Protein AF-A0A367R9J4-F1 (afdb_monomer_lite)

Secondary structure (DSSP, 8-state):
---EEEEE-TT-SSSTT-EEEEEEETTTTEEEEEEEEEETTEEEEEEEEEESSHHHHHHHHHHHHHHHHHHHS--

Sequence (75 aa):
MIDLLKEDLKHSEKYKGCDIDVWRDERRKCYLCELYAPVGDKMLLQERHPFSDIPTAIEQTKMQIDKYYSLHYNA

Foldseek 3Di:
DKDKDKDDCCPPPLQNPKIKIWIADPVVCWIWIWIFHDDPPDTDTDDIDTHNDDVCSVVVNVVVSVVVCVVVVVD

Structure (mmCIF, N/CA/C/O backbone):
data_AF-A0A367R9J4-F1
#
_entry.id   AF-A0A367R9J4-F1
#
loop_
_atom_site.group_PDB
_atom_site.id
_atom_site.type_symbol
_atom_site.label_atom_id
_atom_site.label_alt_id
_atom_site.label_comp_id
_atom_site.label_asym_id
_atom_site.label_entity_id
_atom_site.label_s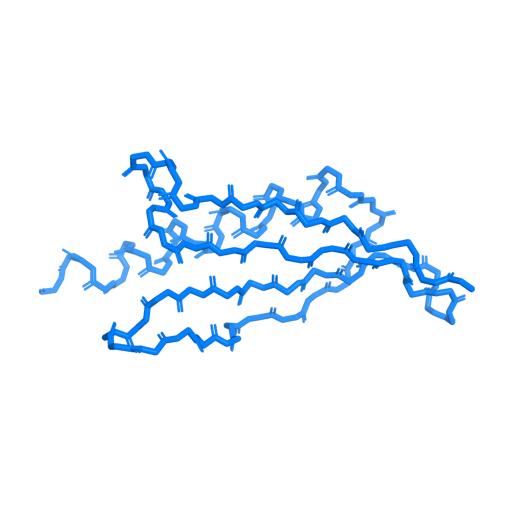eq_id
_atom_site.pdbx_PDB_ins_code
_atom_site.Cartn_x
_atom_site.Cartn_y
_atom_site.Cartn_z
_atom_site.occupancy
_atom_site.B_iso_or_equiv
_atom_site.auth_seq_id
_atom_site.auth_comp_id
_atom_site.auth_asym_id
_atom_site.auth_atom_id
_atom_site.pdbx_PDB_model_num
ATOM 1 N N . MET A 1 1 ? 2.776 -8.432 -20.065 1.00 49.56 1 MET A N 1
ATOM 2 C CA . MET A 1 1 ? 2.734 -9.233 -18.827 1.00 49.56 1 MET A CA 1
ATOM 3 C C . MET A 1 1 ? 2.794 -8.232 -17.688 1.00 49.56 1 MET A C 1
ATOM 5 O O . MET A 1 1 ? 3.625 -7.339 -17.772 1.00 49.56 1 MET A O 1
ATOM 9 N N . ILE A 1 2 ? 1.837 -8.256 -16.760 1.00 58.25 2 ILE A N 1
ATOM 10 C CA . ILE A 1 2 ? 1.849 -7.372 -15.587 1.00 58.25 2 ILE A CA 1
ATOM 11 C C . ILE A 1 2 ? 2.538 -8.165 -14.483 1.00 58.25 2 ILE A C 1
ATOM 13 O O . ILE A 1 2 ? 2.012 -9.198 -14.077 1.00 58.25 2 ILE A O 1
ATOM 17 N N . ASP A 1 3 ? 3.699 -7.700 -14.034 1.00 66.50 3 ASP A N 1
ATOM 18 C CA . ASP A 1 3 ? 4.330 -8.235 -12.832 1.00 66.50 3 ASP A CA 1
ATOM 19 C C . ASP A 1 3 ? 3.617 -7.611 -11.630 1.00 66.50 3 ASP A C 1
ATOM 21 O O . ASP A 1 3 ? 3.763 -6.414 -11.364 1.00 66.50 3 ASP A O 1
ATOM 25 N N . LEU A 1 4 ? 2.769 -8.407 -10.977 1.00 73.62 4 LEU A N 1
ATOM 26 C CA . LEU A 1 4 ? 2.060 -8.045 -9.754 1.00 73.62 4 LEU A CA 1
ATOM 27 C C . LEU A 1 4 ? 2.821 -8.631 -8.564 1.00 73.62 4 LEU A C 1
ATOM 29 O O . LEU A 1 4 ? 2.945 -9.848 -8.431 1.00 73.62 4 LEU A O 1
ATOM 33 N N . LEU A 1 5 ? 3.308 -7.754 -7.699 1.00 80.75 5 LEU A N 1
ATOM 34 C CA . LEU A 1 5 ? 3.825 -8.093 -6.388 1.00 80.75 5 LEU A CA 1
ATOM 35 C C . LEU A 1 5 ? 2.724 -7.839 -5.359 1.00 80.75 5 LEU A C 1
ATOM 37 O O . LEU A 1 5 ? 2.209 -6.729 -5.263 1.00 80.75 5 LEU A O 1
ATOM 41 N N . LYS A 1 6 ? 2.390 -8.863 -4.578 1.00 78.88 6 LYS A N 1
ATOM 42 C CA . LYS A 1 6 ? 1.422 -8.766 -3.487 1.00 78.88 6 LYS A CA 1
ATOM 43 C C . LYS A 1 6 ? 2.128 -8.972 -2.155 1.00 78.88 6 LYS A C 1
ATOM 45 O O . LYS A 1 6 ? 2.795 -9.989 -1.966 1.00 78.88 6 LYS A O 1
ATOM 50 N N . GLU A 1 7 ? 1.968 -8.023 -1.241 1.00 79.25 7 GLU A N 1
ATOM 51 C CA . GLU A 1 7 ? 2.410 -8.145 0.147 1.00 79.25 7 GLU A CA 1
ATOM 52 C C . GLU A 1 7 ? 1.174 -8.308 1.039 1.00 79.25 7 GLU A C 1
ATOM 54 O O . GLU A 1 7 ? 0.392 -7.376 1.235 1.00 79.25 7 GLU A O 1
ATOM 59 N N . ASP A 1 8 ? 0.980 -9.529 1.545 1.00 73.69 8 ASP A N 1
ATOM 60 C CA . ASP A 1 8 ? -0.099 -9.851 2.479 1.00 73.69 8 ASP A CA 1
ATOM 61 C C . ASP A 1 8 ? 0.339 -9.486 3.902 1.00 73.69 8 ASP A C 1
ATOM 63 O O . ASP A 1 8 ? 1.257 -10.092 4.464 1.00 73.69 8 ASP A O 1
ATOM 67 N N . LEU A 1 9 ? -0.312 -8.479 4.488 1.00 75.12 9 LEU A N 1
ATOM 68 C CA . LEU A 1 9 ? 0.002 -7.995 5.831 1.00 75.12 9 LEU A CA 1
ATOM 69 C C . LEU A 1 9 ? -0.957 -8.548 6.891 1.00 75.12 9 LEU A C 1
ATOM 71 O O . LEU A 1 9 ? -0.870 -8.147 8.055 1.00 75.12 9 LEU A O 1
ATOM 75 N N . LYS A 1 10 ? -1.818 -9.522 6.555 1.00 69.94 10 LYS A N 1
ATOM 76 C CA . LYS A 1 10 ? -2.794 -10.122 7.487 1.00 69.94 10 LYS A CA 1
ATOM 77 C C . LYS A 1 10 ? -2.183 -10.639 8.786 1.00 69.94 10 LYS A C 1
ATOM 79 O O . LYS A 1 10 ? -2.862 -10.644 9.810 1.00 69.94 10 LYS A O 1
ATOM 84 N N . HIS A 1 11 ? -0.923 -11.064 8.751 1.00 71.38 11 HIS A N 1
ATOM 85 C CA . HIS A 1 11 ? -0.209 -11.616 9.904 1.00 71.38 11 HIS A CA 1
ATOM 86 C C . HIS A 1 11 ? 0.608 -10.582 10.691 1.00 71.38 11 HIS A C 1
ATOM 88 O O . HIS A 1 11 ? 1.159 -10.916 11.737 1.00 71.38 11 HIS A O 1
ATOM 94 N N . SER A 1 12 ? 0.700 -9.339 10.214 1.00 74.75 12 SER A N 1
ATOM 95 C CA . SER A 1 12 ? 1.370 -8.267 10.946 1.00 74.75 12 SER A CA 1
ATOM 96 C C . SER A 1 12 ? 0.557 -7.888 12.183 1.00 74.75 12 SER A C 1
ATOM 98 O O . SER A 1 12 ? -0.639 -7.630 12.072 1.00 74.75 12 SER A O 1
ATOM 100 N N . GLU A 1 13 ? 1.196 -7.782 13.352 1.00 74.44 13 GLU A N 1
ATOM 101 C CA . GLU A 1 13 ? 0.537 -7.240 14.552 1.00 74.44 13 GLU A CA 1
ATOM 102 C C . GLU A 1 13 ? 0.072 -5.791 14.345 1.00 74.44 13 GLU A C 1
ATOM 104 O O . GLU A 1 13 ? -0.962 -5.392 14.874 1.00 74.44 13 GLU A O 1
ATOM 109 N N . LYS A 1 14 ? 0.810 -5.019 13.535 1.00 72.69 14 LYS A N 1
ATOM 110 C CA . LYS A 1 14 ? 0.552 -3.596 13.276 1.00 72.69 14 LYS A CA 1
ATOM 111 C C . LYS A 1 14 ? -0.427 -3.357 12.123 1.00 72.69 14 LYS A C 1
ATOM 113 O O . LYS A 1 14 ? -1.198 -2.407 12.169 1.00 72.69 14 LYS A O 1
ATOM 118 N N . TYR A 1 15 ? -0.400 -4.206 11.096 1.00 74.69 15 TYR A N 1
ATOM 119 C CA . TYR A 1 15 ? -1.168 -4.033 9.852 1.00 74.69 15 TYR A CA 1
ATOM 120 C C . TYR A 1 15 ? -2.204 -5.132 9.626 1.00 74.69 15 TYR A C 1
ATOM 122 O O . TYR A 1 15 ? -2.520 -5.484 8.488 1.00 74.69 15 TYR A O 1
ATOM 130 N N . LYS A 1 16 ? -2.703 -5.707 10.722 1.00 76.62 16 LYS A N 1
ATOM 131 C CA . LYS A 1 16 ? -3.566 -6.881 10.695 1.00 76.62 16 LYS A CA 1
ATOM 132 C C . LYS A 1 16 ? -4.782 -6.653 9.797 1.00 76.62 16 LYS A C 1
ATOM 134 O O . LYS A 1 16 ? -5.635 -5.813 10.067 1.00 76.62 16 LYS A O 1
ATOM 139 N N . GLY A 1 17 ? -4.872 -7.475 8.760 1.00 77.94 17 GLY A N 1
ATOM 140 C CA . GLY A 1 17 ? -5.982 -7.484 7.812 1.00 77.94 17 GLY A CA 1
ATOM 141 C C . GLY A 1 17 ? -5.796 -6.580 6.593 1.00 77.94 17 GLY A C 1
ATOM 142 O O . GLY A 1 17 ? -6.679 -6.586 5.745 1.00 77.94 17 GLY A O 1
ATOM 143 N N . CYS A 1 18 ? -4.692 -5.839 6.477 1.00 82.94 18 CYS A N 1
ATOM 144 C CA . CYS A 1 18 ? -4.378 -5.059 5.278 1.00 82.94 18 CYS A CA 1
ATOM 145 C C . CYS A 1 18 ? -3.687 -5.912 4.202 1.00 82.94 18 CYS A C 1
ATOM 147 O O . CYS A 1 18 ? -2.941 -6.835 4.523 1.00 82.94 18 CYS A O 1
ATOM 149 N N . ASP A 1 19 ? -3.877 -5.537 2.937 1.00 86.44 19 ASP A N 1
ATOM 150 C CA . ASP A 1 19 ? -3.153 -6.062 1.774 1.00 86.44 19 ASP A CA 1
ATOM 151 C C . ASP A 1 19 ? -2.593 -4.891 0.951 1.00 86.44 19 ASP A C 1
ATOM 153 O O . ASP A 1 19 ? -3.264 -3.868 0.775 1.00 86.44 19 ASP A O 1
ATOM 157 N N . ILE A 1 20 ? -1.375 -5.048 0.427 1.00 86.75 20 ILE A N 1
ATOM 158 C CA . ILE A 1 20 ? -0.764 -4.102 -0.513 1.00 86.75 20 ILE A CA 1
ATOM 159 C C . ILE A 1 20 ? -0.500 -4.823 -1.833 1.00 86.75 20 ILE A C 1
ATOM 161 O O . ILE A 1 20 ? 0.236 -5.810 -1.871 1.00 86.75 20 ILE A O 1
ATOM 165 N N . ASP A 1 21 ? -1.052 -4.285 -2.916 1.00 88.31 21 ASP A N 1
ATOM 166 C CA . ASP A 1 21 ? -0.817 -4.769 -4.273 1.00 88.31 21 ASP A CA 1
ATOM 167 C C . ASP A 1 21 ? 0.008 -3.734 -5.047 1.00 88.31 21 ASP A C 1
ATOM 169 O O . ASP A 1 21 ? -0.381 -2.573 -5.171 1.00 88.31 21 ASP A O 1
ATOM 173 N N . VAL A 1 22 ? 1.157 -4.146 -5.584 1.00 88.06 22 VAL A N 1
ATOM 174 C CA . VAL A 1 22 ? 2.050 -3.304 -6.389 1.00 88.06 22 VAL A CA 1
ATOM 175 C C . VAL A 1 22 ? 2.229 -3.925 -7.759 1.00 88.06 22 VAL A C 1
ATOM 177 O O . VAL A 1 22 ? 2.626 -5.080 -7.873 1.00 88.06 22 VAL A O 1
ATOM 180 N N . TRP A 1 23 ? 2.018 -3.167 -8.827 1.00 89.50 23 TRP A N 1
ATOM 181 C CA . TRP A 1 23 ? 2.295 -3.662 -10.172 1.00 89.50 23 TRP A CA 1
ATOM 182 C C . TRP A 1 23 ? 2.897 -2.605 -11.076 1.00 89.50 23 TRP A C 1
ATOM 184 O O . TRP A 1 23 ? 2.703 -1.401 -10.903 1.00 89.50 23 TRP A O 1
ATOM 194 N N . ARG A 1 24 ? 3.628 -3.065 -12.087 1.00 87.94 24 ARG A N 1
ATOM 195 C CA . ARG A 1 24 ? 4.240 -2.176 -13.071 1.00 87.94 24 ARG A CA 1
ATOM 196 C C . ARG A 1 24 ? 3.225 -1.722 -14.121 1.00 87.94 24 ARG A C 1
ATOM 198 O O . ARG A 1 24 ? 2.627 -2.536 -14.824 1.00 87.94 24 ARG A O 1
ATOM 205 N N . ASP A 1 25 ? 3.056 -0.410 -14.261 1.00 88.00 25 ASP A N 1
ATOM 206 C CA . ASP A 1 25 ? 2.330 0.223 -15.362 1.00 88.00 25 ASP A CA 1
ATOM 207 C C . ASP A 1 25 ? 3.317 0.550 -16.490 1.00 88.00 25 ASP A C 1
ATOM 209 O O . ASP A 1 25 ? 3.997 1.579 -16.500 1.00 88.00 25 ASP A O 1
ATOM 213 N N . GLU A 1 26 ? 3.383 -0.340 -17.480 1.00 86.44 26 GLU A N 1
ATOM 214 C CA . GLU A 1 26 ? 4.269 -0.188 -18.637 1.00 86.44 26 GLU A CA 1
ATOM 215 C C . GLU A 1 26 ? 3.952 1.024 -19.518 1.00 86.44 26 GLU A C 1
ATOM 217 O O . GLU A 1 26 ? 4.840 1.501 -20.234 1.00 86.44 26 GLU A O 1
ATOM 222 N N . ARG A 1 27 ? 2.714 1.536 -19.474 1.00 87.19 27 ARG A N 1
ATOM 223 C CA . ARG A 1 27 ? 2.301 2.719 -20.240 1.00 87.19 27 ARG A CA 1
ATOM 224 C C . ARG A 1 27 ? 2.813 3.992 -19.581 1.00 87.19 27 ARG A C 1
ATOM 226 O O . ARG A 1 27 ? 3.239 4.905 -20.278 1.00 87.19 27 ARG A O 1
ATOM 233 N N . ARG A 1 28 ? 2.759 4.055 -18.250 1.00 85.12 28 ARG A N 1
ATOM 234 C CA . ARG A 1 28 ? 3.218 5.211 -17.463 1.00 85.12 28 ARG A CA 1
ATOM 235 C C . ARG A 1 28 ? 4.681 5.116 -17.030 1.00 85.12 28 ARG A C 1
ATOM 237 O O . ARG A 1 28 ? 5.200 6.092 -16.502 1.00 85.12 28 ARG A O 1
ATOM 244 N N . LYS A 1 29 ? 5.338 3.974 -17.272 1.00 87.75 29 LYS A N 1
ATOM 245 C CA . LYS A 1 29 ? 6.710 3.677 -16.827 1.00 87.75 29 LYS A CA 1
ATOM 246 C C . LYS A 1 29 ? 6.888 3.904 -15.321 1.00 87.75 29 LYS A C 1
ATOM 248 O O . LYS A 1 29 ? 7.905 4.430 -14.884 1.00 87.75 29 LYS A O 1
ATOM 253 N N . CYS A 1 30 ? 5.892 3.491 -14.540 1.00 88.69 30 CYS A N 1
ATOM 254 C CA . CYS A 1 30 ? 5.885 3.591 -13.082 1.00 88.69 30 CYS A CA 1
ATOM 255 C C . CYS A 1 30 ? 5.325 2.313 -12.442 1.00 88.69 30 CYS A C 1
ATOM 257 O O . CYS A 1 30 ? 4.811 1.436 -13.137 1.00 88.69 30 CYS A O 1
ATOM 259 N N . TYR A 1 31 ? 5.413 2.213 -11.121 1.00 88.44 31 TYR A N 1
ATOM 260 C CA . TYR A 1 31 ? 4.718 1.212 -10.321 1.00 88.44 31 TYR A CA 1
ATOM 261 C C . TYR A 1 31 ? 3.469 1.832 -9.717 1.00 88.44 31 TYR A C 1
ATOM 263 O O . TYR A 1 31 ? 3.518 2.925 -9.167 1.00 88.44 31 TYR A O 1
ATOM 271 N N . LEU A 1 32 ? 2.341 1.155 -9.832 1.00 88.88 32 LEU A N 1
ATOM 272 C CA . LEU A 1 32 ? 1.123 1.525 -9.137 1.00 88.88 32 LEU A CA 1
ATOM 273 C C . LEU A 1 32 ? 1.021 0.691 -7.873 1.00 88.88 32 LEU A C 1
ATOM 275 O O . LEU A 1 32 ? 1.307 -0.502 -7.905 1.00 88.88 32 LEU A O 1
ATOM 279 N N . CYS A 1 33 ? 0.621 1.336 -6.786 1.00 89.06 33 CYS A N 1
ATOM 280 C CA . CYS A 1 33 ? 0.352 0.690 -5.512 1.00 89.06 33 CYS A CA 1
ATOM 281 C C . CYS A 1 33 ? -1.118 0.879 -5.159 1.00 89.06 33 CYS A C 1
ATOM 283 O O . CYS A 1 33 ? -1.623 1.999 -5.281 1.00 89.06 33 CYS A O 1
ATOM 285 N N . GLU A 1 34 ? -1.774 -0.186 -4.718 1.00 88.25 34 GLU A N 1
ATOM 286 C CA . GLU A 1 34 ? -3.114 -0.166 -4.144 1.00 88.25 34 GLU A CA 1
ATOM 287 C C . GLU A 1 34 ? -3.087 -0.694 -2.715 1.00 88.25 34 GLU A C 1
ATOM 289 O O . GLU A 1 34 ? -2.553 -1.769 -2.434 1.00 88.25 34 GLU A O 1
ATOM 294 N N . LEU A 1 35 ? -3.690 0.083 -1.816 1.00 85.00 35 LEU A N 1
ATOM 295 C CA . LEU A 1 35 ? -3.905 -0.302 -0.429 1.00 85.00 35 LEU A CA 1
ATOM 296 C C . LEU A 1 35 ? -5.324 -0.812 -0.234 1.00 85.00 35 LEU A C 1
ATOM 298 O O . LEU A 1 35 ? -6.284 -0.059 -0.418 1.00 85.00 35 LEU A O 1
ATOM 302 N N . TYR A 1 36 ? -5.439 -2.039 0.255 1.00 82.12 36 TYR A N 1
ATOM 303 C CA . TYR A 1 36 ? -6.688 -2.595 0.741 1.00 82.12 36 TYR A CA 1
ATOM 304 C C . TYR A 1 36 ? -6.631 -2.672 2.266 1.00 82.12 36 TYR A C 1
ATOM 306 O O . TYR A 1 36 ? -5.815 -3.403 2.826 1.00 82.12 36 TYR A O 1
ATOM 314 N N . ALA A 1 37 ? -7.498 -1.918 2.939 1.00 79.06 37 ALA A N 1
ATOM 315 C CA . ALA A 1 37 ? -7.594 -1.908 4.397 1.00 79.06 37 ALA A CA 1
ATOM 316 C C . ALA A 1 37 ? -8.967 -2.425 4.862 1.00 79.06 37 ALA A C 1
ATOM 318 O O . ALA A 1 37 ? -9.976 -2.159 4.193 1.00 79.06 37 ALA A O 1
ATOM 319 N N . PRO A 1 38 ? -9.033 -3.130 6.005 1.00 77.25 38 PRO A N 1
ATOM 320 C CA . PRO A 1 38 ? -10.291 -3.560 6.588 1.00 77.25 38 PRO A CA 1
ATOM 321 C C . PRO A 1 38 ? -10.995 -2.361 7.239 1.00 77.25 38 PRO A C 1
ATOM 323 O O . PRO A 1 38 ? -10.457 -1.699 8.128 1.00 77.25 38 PRO A O 1
ATOM 326 N N . VAL A 1 39 ? -12.217 -2.080 6.794 1.00 72.25 39 VAL A N 1
ATOM 327 C CA . VAL A 1 39 ? -13.101 -1.046 7.343 1.00 72.25 39 VAL A CA 1
ATOM 328 C C . VAL A 1 39 ? -14.435 -1.707 7.684 1.00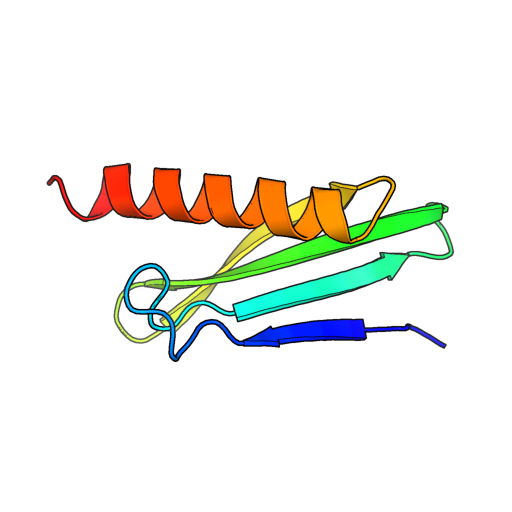 72.25 39 VAL A C 1
ATOM 330 O O . VAL A 1 39 ? -15.261 -1.964 6.805 1.00 72.25 39 VAL A O 1
ATOM 333 N N . GLY A 1 40 ? -14.627 -2.040 8.964 1.00 71.69 40 GLY A N 1
ATOM 334 C CA . GLY A 1 40 ? -15.709 -2.936 9.389 1.00 71.69 40 GLY A CA 1
ATOM 335 C C . GLY A 1 40 ? -15.529 -4.335 8.786 1.00 71.69 40 GLY A C 1
ATOM 336 O O . GLY A 1 40 ? -14.438 -4.894 8.857 1.00 71.69 40 GLY A O 1
ATOM 337 N N . ASP A 1 41 ? -16.572 -4.864 8.138 1.00 67.56 41 ASP A N 1
A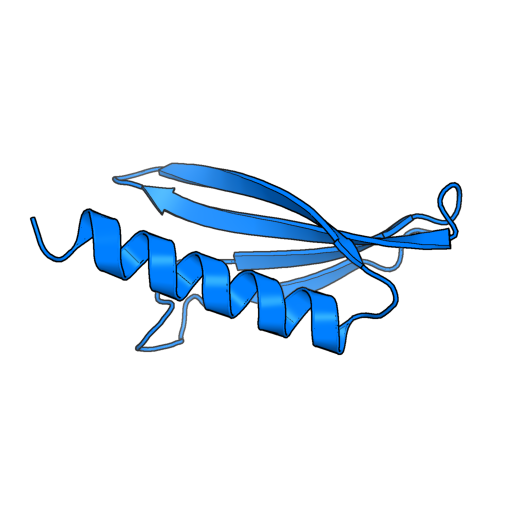TOM 338 C CA . ASP A 1 41 ? -16.565 -6.195 7.498 1.00 67.56 41 ASP A CA 1
ATOM 339 C C . ASP A 1 41 ? -16.093 -6.184 6.027 1.00 67.56 41 ASP A C 1
ATOM 341 O O . ASP A 1 41 ? -16.273 -7.165 5.301 1.00 67.56 41 ASP A O 1
ATOM 345 N N . LYS A 1 42 ? -15.545 -5.066 5.531 1.00 63.69 42 LYS A N 1
ATOM 346 C CA . LYS A 1 42 ? -15.175 -4.902 4.114 1.00 63.69 42 LYS A CA 1
ATOM 347 C C . LYS A 1 42 ? -13.713 -4.510 3.942 1.00 63.69 42 LYS A C 1
ATOM 349 O O . LYS A 1 42 ? -13.192 -3.704 4.702 1.00 63.69 42 LYS A O 1
ATOM 354 N N . MET A 1 43 ? -13.093 -5.016 2.878 1.00 71.19 43 MET A N 1
ATOM 355 C CA . MET A 1 43 ? -11.826 -4.496 2.358 1.00 71.19 43 MET A CA 1
ATOM 356 C C . MET A 1 43 ? -12.134 -3.364 1.381 1.00 71.19 43 MET A C 1
ATOM 358 O O . MET A 1 43 ? -12.843 -3.581 0.395 1.00 71.19 43 MET A O 1
ATOM 362 N N . LEU A 1 44 ? -11.631 -2.162 1.650 1.00 67.94 44 LEU A N 1
ATOM 363 C CA . LEU A 1 44 ? -11.809 -1.006 0.772 1.00 67.94 44 LEU A CA 1
ATOM 364 C C . LEU A 1 44 ? -10.472 -0.587 0.170 1.00 67.94 44 LEU A C 1
ATOM 366 O O . LEU A 1 44 ? -9.468 -0.504 0.879 1.00 67.94 44 LEU A O 1
ATOM 370 N N . LEU A 1 45 ? -10.493 -0.296 -1.135 1.00 75.31 45 LEU A N 1
ATOM 371 C CA . LEU A 1 45 ? -9.395 0.376 -1.816 1.00 75.31 45 LEU A CA 1
ATOM 372 C C . LEU A 1 45 ? -9.310 1.810 -1.284 1.00 75.31 45 LEU A C 1
ATOM 374 O O . LEU A 1 45 ? -10.203 2.618 -1.539 1.00 75.31 45 LEU A O 1
ATOM 378 N N . GLN A 1 46 ? -8.255 2.102 -0.534 1.00 68.31 46 GLN A N 1
ATOM 379 C CA . GLN A 1 46 ? -8.043 3.414 0.079 1.00 68.31 46 GLN A CA 1
ATOM 380 C C . GLN A 1 46 ? -7.379 4.386 -0.894 1.00 68.31 46 GLN A C 1
ATOM 382 O O . GLN A 1 46 ? -7.827 5.518 -1.051 1.00 68.31 46 GLN A O 1
ATOM 387 N N . GLU A 1 47 ? -6.322 3.946 -1.575 1.00 69.88 47 GLU A N 1
ATOM 388 C CA . GLU A 1 47 ? -5.492 4.853 -2.358 1.00 69.88 47 GLU A CA 1
ATOM 389 C C . GLU A 1 47 ? -4.811 4.127 -3.519 1.00 69.88 47 GLU A C 1
ATOM 391 O O . GLU A 1 47 ? -4.439 2.959 -3.406 1.00 69.88 47 GLU A O 1
ATOM 396 N N . ARG A 1 48 ? -4.650 4.845 -4.638 1.00 78.69 48 ARG A N 1
ATOM 397 C CA . ARG A 1 48 ? -3.880 4.404 -5.804 1.00 78.69 48 ARG A CA 1
ATOM 398 C C . ARG A 1 48 ? -2.882 5.479 -6.186 1.00 78.69 48 ARG A C 1
ATOM 400 O O . ARG A 1 48 ? -3.294 6.561 -6.609 1.00 78.69 48 ARG A O 1
ATOM 407 N N . HIS A 1 49 ? -1.589 5.186 -6.088 1.00 79.69 49 HIS A N 1
ATOM 408 C CA . HIS A 1 49 ? -0.530 6.156 -6.383 1.00 79.69 49 HIS A CA 1
ATOM 409 C C . HIS A 1 49 ? 0.575 5.581 -7.282 1.00 79.69 49 HIS A C 1
ATOM 411 O O . HIS A 1 49 ? 0.892 4.394 -7.179 1.00 79.69 49 HIS A O 1
ATOM 417 N N . PRO A 1 50 ? 1.135 6.400 -8.197 1.00 87.81 50 PRO A N 1
ATOM 418 C CA . PRO A 1 50 ? 2.294 6.031 -8.997 1.00 87.81 50 PRO A CA 1
ATOM 419 C C . PRO A 1 50 ? 3.608 6.270 -8.239 1.00 87.81 50 PRO A C 1
ATOM 421 O O . PRO A 1 50 ? 3.803 7.321 -7.635 1.00 87.81 50 PRO A O 1
ATOM 424 N N . PHE A 1 51 ? 4.539 5.330 -8.363 1.00 89.62 51 PHE A N 1
ATOM 425 C CA . PHE A 1 51 ? 5.862 5.338 -7.744 1.00 89.62 51 PHE A CA 1
ATOM 426 C C . PHE A 1 51 ? 6.952 4.969 -8.756 1.00 89.62 51 PHE A C 1
ATOM 428 O O . PHE A 1 51 ? 6.700 4.274 -9.743 1.00 89.62 51 PHE A O 1
ATOM 435 N N . SER A 1 52 ? 8.177 5.435 -8.521 1.00 87.69 52 SER A N 1
ATOM 436 C CA . SER A 1 52 ? 9.354 5.132 -9.348 1.00 87.69 52 SER A CA 1
ATOM 437 C C . SER A 1 52 ? 9.859 3.699 -9.182 1.00 87.69 52 SER A C 1
ATOM 439 O O . SER A 1 52 ? 10.425 3.129 -10.114 1.00 87.69 52 SER A O 1
ATOM 441 N N . ASP A 1 53 ? 9.639 3.111 -8.010 1.00 87.69 53 ASP A N 1
ATOM 442 C CA . ASP A 1 53 ? 10.184 1.824 -7.597 1.00 87.69 53 ASP A CA 1
ATOM 443 C C . ASP A 1 53 ? 9.285 1.145 -6.553 1.00 87.69 53 ASP A C 1
ATOM 445 O O . ASP A 1 53 ? 8.468 1.784 -5.886 1.00 87.69 53 ASP A O 1
ATOM 449 N N . ILE A 1 54 ? 9.434 -0.176 -6.442 1.00 86.75 54 ILE A N 1
ATOM 450 C CA . ILE A 1 54 ? 8.631 -1.028 -5.559 1.00 86.75 54 ILE A CA 1
ATOM 451 C C . ILE A 1 54 ? 8.888 -0.738 -4.067 1.00 86.75 54 ILE A C 1
ATOM 453 O O . ILE A 1 54 ? 7.905 -0.611 -3.337 1.00 86.75 54 ILE A O 1
ATOM 457 N N . PRO A 1 55 ? 10.143 -0.611 -3.579 1.00 88.12 55 PRO A N 1
ATOM 458 C CA . PRO A 1 55 ? 10.386 -0.330 -2.162 1.00 88.12 55 PRO A CA 1
ATOM 459 C C . PRO A 1 55 ? 9.701 0.953 -1.684 1.00 88.12 55 PRO A C 1
ATOM 461 O O . PRO A 1 55 ? 9.000 0.927 -0.673 1.00 88.12 55 PRO A O 1
ATOM 464 N N . THR A 1 56 ? 9.817 2.040 -2.454 1.00 88.56 56 THR A N 1
ATOM 465 C CA . THR A 1 56 ? 9.160 3.315 -2.139 1.00 88.56 56 THR A CA 1
ATOM 466 C C . THR A 1 56 ? 7.639 3.173 -2.146 1.00 88.56 56 THR A C 1
ATOM 468 O O . THR A 1 56 ? 6.971 3.710 -1.263 1.00 88.56 56 THR A O 1
ATOM 471 N N . ALA A 1 57 ? 7.079 2.418 -3.099 1.00 87.06 57 ALA A N 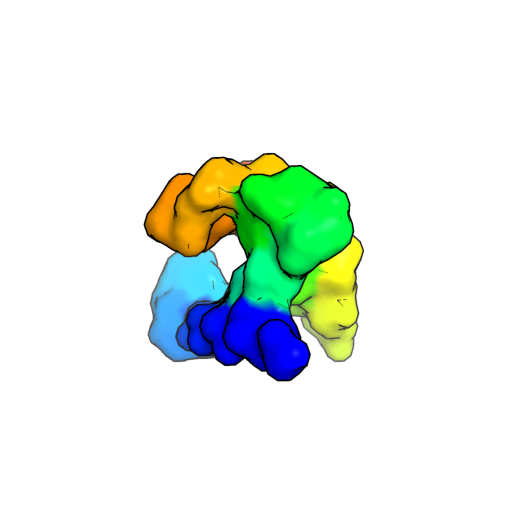1
ATOM 472 C CA . ALA A 1 57 ? 5.642 2.152 -3.167 1.00 87.06 57 ALA A CA 1
ATOM 473 C C . ALA A 1 57 ? 5.116 1.451 -1.905 1.00 87.06 57 ALA A C 1
ATOM 475 O O . ALA A 1 57 ? 4.070 1.822 -1.377 1.00 87.06 57 ALA A O 1
ATOM 476 N N . ILE A 1 58 ? 5.851 0.458 -1.405 1.00 85.12 58 ILE A N 1
ATOM 477 C CA . ILE A 1 58 ? 5.492 -0.290 -0.196 1.00 85.12 58 ILE A CA 1
ATOM 478 C C . ILE A 1 58 ? 5.615 0.598 1.048 1.00 85.12 58 ILE A C 1
ATOM 480 O O . ILE A 1 58 ? 4.708 0.627 1.880 1.00 85.12 58 ILE A O 1
ATOM 484 N N . GLU A 1 59 ? 6.725 1.324 1.191 1.00 88.50 59 GLU A N 1
ATOM 485 C CA . GLU A 1 59 ? 6.997 2.161 2.365 1.00 88.50 59 GLU A CA 1
ATOM 486 C C . GLU A 1 59 ? 5.985 3.306 2.502 1.00 88.50 59 GLU A C 1
ATOM 488 O O . GLU A 1 59 ? 5.409 3.508 3.574 1.00 88.50 59 GLU A O 1
ATOM 493 N N . GLN A 1 60 ? 5.707 4.017 1.406 1.00 87.31 60 GLN A N 1
ATOM 494 C CA . GLN A 1 60 ? 4.728 5.106 1.391 1.00 87.31 60 GLN A CA 1
ATOM 495 C C . GLN A 1 60 ? 3.325 4.597 1.713 1.00 87.31 60 GLN A C 1
ATOM 497 O O . GLN A 1 60 ? 2.621 5.206 2.520 1.00 87.31 60 GLN A O 1
ATOM 502 N N . THR A 1 61 ? 2.937 3.443 1.172 1.00 86.25 61 THR A N 1
ATOM 503 C CA . THR A 1 61 ? 1.640 2.842 1.486 1.00 86.25 61 THR A CA 1
ATOM 504 C C . THR A 1 61 ? 1.537 2.409 2.949 1.00 86.25 61 THR A C 1
ATOM 506 O O . THR A 1 61 ? 0.514 2.669 3.582 1.00 86.25 61 THR A O 1
ATOM 509 N N . LYS A 1 62 ? 2.596 1.847 3.547 1.00 85.06 62 LYS A N 1
ATOM 510 C CA . LYS A 1 62 ? 2.630 1.535 4.991 1.00 85.06 62 LYS A CA 1
ATOM 511 C C . LYS A 1 62 ? 2.447 2.786 5.859 1.00 85.06 62 LYS A C 1
ATOM 513 O O . LYS A 1 62 ? 1.688 2.745 6.827 1.00 85.06 62 LYS A O 1
ATOM 518 N N . MET A 1 63 ? 3.056 3.913 5.483 1.00 86.00 63 MET A N 1
ATOM 519 C CA . MET A 1 63 ? 2.840 5.194 6.174 1.00 86.00 63 MET A CA 1
ATOM 520 C C . MET A 1 63 ? 1.396 5.699 6.067 1.00 86.00 63 MET A C 1
ATOM 522 O O . MET A 1 63 ? 0.896 6.333 6.997 1.00 86.00 63 MET A O 1
ATOM 526 N N . GLN A 1 64 ? 0.701 5.424 4.962 1.00 80.06 64 GLN A N 1
ATOM 527 C CA . GLN A 1 64 ? -0.717 5.772 4.831 1.00 80.06 64 GLN A CA 1
ATOM 528 C C . GLN A 1 64 ? -1.602 4.893 5.717 1.00 80.06 64 GLN A C 1
ATOM 530 O O . GLN A 1 64 ? -2.521 5.413 6.350 1.00 80.06 64 GLN A O 1
ATOM 535 N N . ILE A 1 65 ? -1.286 3.599 5.855 1.00 79.62 65 ILE A N 1
ATOM 536 C CA . ILE A 1 65 ? -1.962 2.731 6.833 1.00 79.62 65 ILE A CA 1
ATOM 537 C C . ILE A 1 65 ? -1.774 3.278 8.255 1.00 79.62 65 ILE A C 1
ATOM 539 O O . ILE A 1 65 ? -2.738 3.354 9.016 1.00 79.62 65 ILE A O 1
ATOM 543 N N . ASP A 1 66 ? -0.560 3.714 8.605 1.00 82.00 66 ASP A N 1
ATOM 544 C CA . ASP A 1 66 ? -0.274 4.309 9.918 1.00 82.00 66 ASP A CA 1
ATOM 545 C C . ASP A 1 66 ? -1.135 5.554 10.184 1.00 82.00 66 ASP A C 1
ATOM 547 O O . ASP A 1 66 ? -1.694 5.702 11.275 1.00 82.00 66 ASP A O 1
ATOM 551 N N . LYS A 1 67 ? -1.292 6.434 9.186 1.00 78.50 67 LYS A N 1
ATOM 552 C CA . LYS A 1 67 ? -2.190 7.5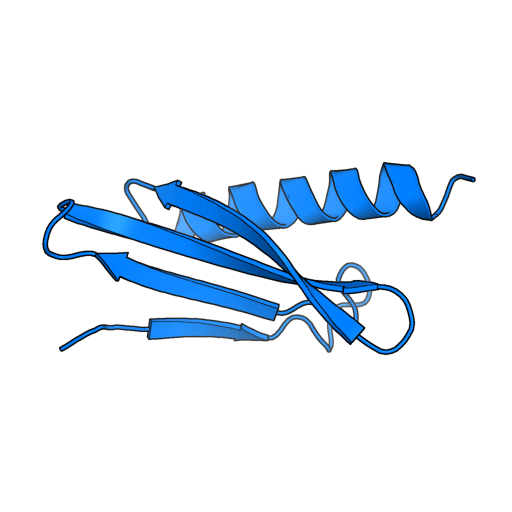96 9.281 1.00 78.50 67 LYS A CA 1
ATOM 553 C C . LYS A 1 67 ? -3.649 7.171 9.422 1.00 78.50 67 LYS A C 1
ATOM 555 O O . LYS A 1 67 ? -4.349 7.716 10.272 1.00 78.50 67 LYS A O 1
ATOM 560 N N . TYR A 1 68 ? -4.095 6.198 8.631 1.00 72.31 68 TYR A N 1
ATOM 561 C CA . TYR A 1 68 ? -5.461 5.680 8.676 1.00 72.31 68 TYR A CA 1
ATOM 562 C C . TYR A 1 68 ? -5.806 5.123 10.063 1.00 72.31 68 TYR A C 1
ATOM 564 O O . TYR A 1 68 ? -6.788 5.548 10.671 1.00 72.31 68 TYR A O 1
ATOM 572 N N . TYR A 1 69 ? -4.971 4.247 10.626 1.00 71.94 69 TYR A N 1
ATOM 573 C CA . TYR A 1 69 ? -5.197 3.739 11.981 1.00 71.94 69 TYR A CA 1
ATOM 574 C C . TYR A 1 69 ? -5.104 4.834 13.041 1.00 71.94 69 TYR A C 1
ATOM 576 O O . TYR A 1 69 ? -5.917 4.846 13.959 1.00 71.94 69 TYR A O 1
ATOM 584 N N . SER A 1 70 ? -4.189 5.796 12.898 1.00 72.88 70 SER A N 1
ATOM 585 C CA . SER A 1 70 ? -4.101 6.922 13.837 1.00 72.88 70 SER A CA 1
ATOM 586 C C . SER A 1 70 ? -5.374 7.772 13.863 1.00 72.88 70 SER A C 1
ATOM 588 O O . SER A 1 70 ? -5.733 8.276 14.926 1.00 72.88 70 SER A O 1
ATOM 590 N N . LEU A 1 71 ? -6.058 7.919 12.723 1.00 65.81 71 LEU A N 1
ATOM 591 C CA . LEU A 1 71 ? -7.308 8.675 12.593 1.00 65.81 71 LEU A CA 1
ATOM 592 C C . LEU A 1 71 ? -8.542 7.891 13.065 1.00 65.81 71 LEU A C 1
ATOM 594 O O . LEU A 1 71 ? -9.485 8.504 13.556 1.00 65.81 71 LEU A O 1
ATOM 598 N N . HIS A 1 72 ? -8.548 6.562 12.921 1.00 61.97 72 HIS A N 1
ATOM 599 C CA . HIS A 1 72 ? -9.725 5.727 13.192 1.00 61.97 72 HIS A CA 1
ATOM 600 C C . HIS A 1 72 ? -9.696 4.952 14.520 1.00 61.97 72 HIS A C 1
ATOM 602 O O . HIS A 1 72 ? -10.760 4.562 14.986 1.00 61.97 72 HIS A O 1
ATOM 608 N N . TYR A 1 73 ? -8.530 4.732 15.140 1.00 56.19 73 TYR A N 1
ATOM 609 C CA . TYR A 1 73 ? -8.407 4.029 16.432 1.00 56.19 73 TYR A CA 1
ATOM 610 C C . TYR A 1 73 ? -8.157 4.951 17.640 1.00 56.19 73 TYR A C 1
ATOM 612 O O . TYR A 1 73 ? -8.160 4.467 18.768 1.00 56.19 73 TYR A O 1
ATOM 620 N N . ASN A 1 74 ? -7.971 6.260 17.433 1.00 47.06 74 ASN A N 1
ATOM 621 C CA . ASN A 1 74 ? -7.885 7.261 18.511 1.00 47.06 74 ASN A CA 1
ATOM 622 C C . ASN A 1 74 ? -9.178 8.093 18.676 1.00 47.06 74 ASN A C 1
ATOM 624 O O . ASN A 1 74 ? -9.117 9.201 19.210 1.00 47.06 74 ASN A O 1
ATOM 628 N N . ALA A 1 75 ? -10.324 7.590 18.204 1.00 40.62 75 ALA A N 1
ATOM 629 C CA . ALA A 1 75 ? -11.642 8.214 18.363 1.00 40.62 75 ALA A CA 1
ATOM 630 C C . ALA A 1 75 ? -12.545 7.374 19.273 1.00 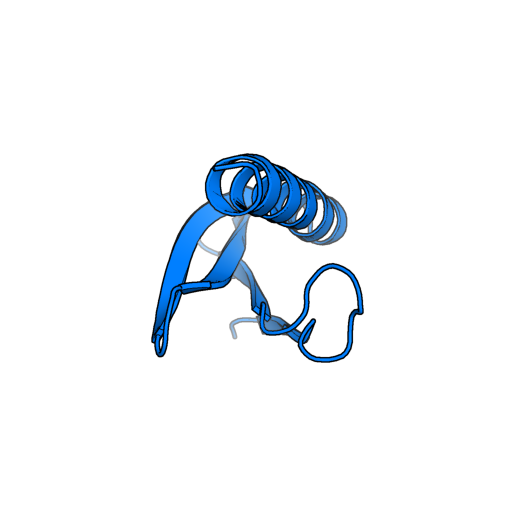40.62 75 ALA A C 1
ATOM 632 O O . ALA A 1 75 ? -12.555 6.134 19.100 1.00 40.62 75 ALA A O 1
#

Organism: NCBI:txid1356359

pLDDT: mean 78.08, std 10.64, range [40.62, 89.62]

Radius of gyration: 12.71 Å; chains: 1; bounding box: 27×20×39 Å